Protein AF-A0A447XB86-F1 (afdb_monomer_lite)

Radius of gyration: 16.16 Å; chains: 1; bounding box: 38×43×40 Å

Foldseek 3Di:
DDDDDLVVVQEAEPQLRDDDPLFDWDWDADPVPGDIHIYGDDLDDDQEVSVPHDDPVRVVSRCCCRVPVRVLQVQLQVVPPVGDDVVVLVVVQVVVPAPPPPGCPSSVVVVCVVRVVSSVVSVVVVVVVVD

Sequence (131 aa):
MNFIPCHHVNAVGPMGGITSASMPMLVVENVTDGNRAYCNLNEGIGKVMRFGAYGEDVLTRHRWMRDVLMPVLSAALGRMERGIDLTAMMAQGITMGDEFHQRNIASSALLMRTLAHKLLASIMINSTLRK

pLDDT: mean 91.58, std 11.29, range [38.09, 98.38]

InterPro domains:
  IPR009499 Oxamate carbamoyltransferase subunit AllG-like [PF06545] (2-122)

Secondary structure (DSSP, 8-state):
-----GGGGTEE-STT----TTS-EEEEE-TTT--EEEEEPP--SSS-GGGT--SHHHHHHHHHIIIIIHHHHHHHHTTSTT---HHHHHHHHHHTT--SSS--HHHHHHHHHHHHHHHHHHHHHHHHTT-

Organism: Escherichia coli (NCBI:txid562)

Structure (mmCIF, N/CA/C/O backbone):
data_AF-A0A447XB86-F1
#
_entry.id   AF-A0A447XB86-F1
#
loop_
_atom_site.group_PDB
_atom_site.id
_atom_site.type_symbol
_atom_site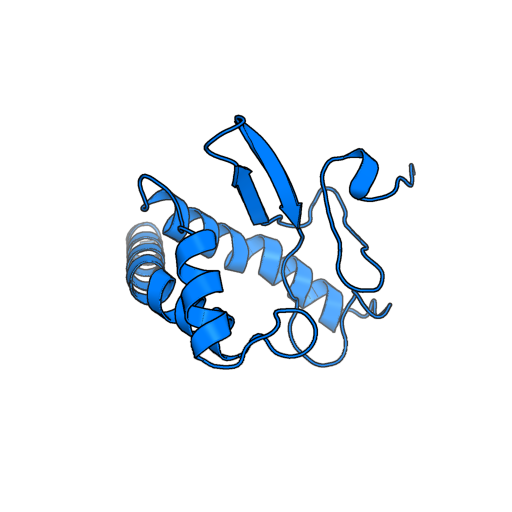.label_atom_id
_atom_site.label_alt_id
_atom_site.label_comp_id
_atom_site.label_asym_id
_atom_site.label_entity_id
_atom_site.label_seq_id
_atom_site.pdbx_PDB_ins_code
_atom_site.Cartn_x
_atom_site.Cartn_y
_atom_site.Cartn_z
_atom_site.occupancy
_atom_site.B_iso_or_equiv
_atom_site.auth_seq_id
_atom_site.auth_comp_id
_atom_site.auth_asym_id
_atom_site.auth_atom_id
_atom_site.pdbx_PDB_model_num
ATOM 1 N N . MET A 1 1 ? -2.191 -10.150 -23.847 1.00 81.75 1 MET A N 1
ATOM 2 C CA . MET A 1 1 ? -1.960 -9.307 -22.653 1.00 81.75 1 MET A CA 1
ATOM 3 C C . MET A 1 1 ? -3.160 -8.385 -22.519 1.00 81.75 1 MET A C 1
ATOM 5 O O . MET A 1 1 ? -3.530 -7.799 -23.526 1.00 81.75 1 MET A O 1
ATOM 9 N N . ASN A 1 2 ? -3.812 -8.338 -21.356 1.00 93.56 2 ASN A N 1
ATOM 10 C CA . ASN A 1 2 ? -4.973 -7.472 -21.127 1.00 93.56 2 ASN A CA 1
ATOM 11 C C . ASN A 1 2 ? -4.552 -6.302 -20.231 1.00 93.56 2 ASN A C 1
ATOM 13 O O . ASN A 1 2 ? -3.923 -6.538 -19.200 1.00 93.56 2 ASN A O 1
ATOM 17 N N . PHE A 1 3 ? -4.890 -5.076 -20.621 1.00 96.00 3 PHE A N 1
ATOM 18 C CA . PHE A 1 3 ? -4.627 -3.874 -19.835 1.00 96.00 3 PHE A CA 1
ATOM 19 C C . PHE A 1 3 ? -5.954 -3.306 -19.363 1.00 96.00 3 PHE A C 1
ATOM 21 O O . PHE A 1 3 ? -6.821 -2.986 -20.172 1.00 96.00 3 PHE A O 1
ATOM 28 N N . ILE A 1 4 ? -6.099 -3.178 -18.049 1.00 97.00 4 ILE A N 1
ATOM 29 C CA . ILE A 1 4 ? -7.270 -2.572 -17.425 1.00 97.00 4 ILE A CA 1
ATOM 30 C C . ILE A 1 4 ? -6.811 -1.554 -16.378 1.00 97.00 4 ILE A C 1
ATOM 32 O O . ILE A 1 4 ? -5.761 -1.756 -15.761 1.00 97.00 4 ILE A O 1
ATOM 36 N N . PRO A 1 5 ? -7.570 -0.472 -16.153 1.00 96.94 5 PRO A N 1
ATOM 37 C CA . PRO A 1 5 ? -7.312 0.437 -15.045 1.00 96.94 5 PRO A CA 1
ATOM 38 C C . PRO A 1 5 ? -7.358 -0.291 -13.698 1.00 96.94 5 PRO A C 1
ATOM 40 O O . PRO A 1 5 ? -8.221 -1.145 -13.488 1.00 96.94 5 PRO A O 1
ATOM 43 N N . CYS A 1 6 ? -6.505 0.103 -12.746 1.00 97.31 6 CYS A N 1
ATOM 44 C CA . CYS A 1 6 ? -6.520 -0.451 -11.386 1.00 97.31 6 CYS A CA 1
ATOM 45 C C . CYS A 1 6 ? -7.915 -0.356 -10.740 1.00 97.31 6 CYS A C 1
ATOM 47 O O . CYS A 1 6 ? -8.378 -1.302 -10.101 1.00 97.31 6 CYS A O 1
ATOM 49 N N . HIS A 1 7 ? -8.630 0.745 -10.990 1.00 97.19 7 HIS A N 1
ATOM 50 C CA . HIS A 1 7 ? -9.967 0.981 -10.447 1.00 97.19 7 HIS A CA 1
ATOM 51 C C . HIS A 1 7 ? -11.018 -0.048 -10.897 1.00 97.19 7 HIS A C 1
ATOM 53 O O . HIS A 1 7 ? -11.993 -0.246 -10.183 1.00 97.19 7 HIS A O 1
ATOM 59 N N . HIS A 1 8 ? -10.823 -0.753 -12.020 1.00 97.12 8 HIS A N 1
ATOM 60 C CA . HIS A 1 8 ? -11.744 -1.817 -12.452 1.00 97.12 8 HIS A CA 1
ATOM 61 C C . HIS A 1 8 ? -11.640 -3.088 -11.595 1.00 97.12 8 HIS A C 1
ATOM 63 O O . HIS A 1 8 ? -12.505 -3.955 -11.674 1.00 97.12 8 HIS A O 1
ATOM 69 N N . VAL A 1 9 ? -10.585 -3.210 -10.786 1.00 95.88 9 VAL A N 1
ATOM 70 C CA . VAL A 1 9 ? -10.321 -4.365 -9.914 1.00 95.88 9 VAL A CA 1
ATOM 71 C C . VAL A 1 9 ? -10.112 -3.945 -8.458 1.00 95.88 9 VAL A C 1
ATOM 73 O O . VAL A 1 9 ? -9.381 -4.596 -7.715 1.00 95.88 9 VAL A O 1
ATOM 76 N N . ASN A 1 10 ? -10.754 -2.846 -8.042 1.00 97.50 10 ASN A N 1
ATOM 77 C CA . ASN A 1 10 ? -10.669 -2.283 -6.687 1.00 97.50 10 ASN A CA 1
ATOM 78 C C . ASN A 1 10 ? -9.234 -1.961 -6.236 1.00 97.50 10 ASN A C 1
ATOM 80 O O . ASN A 1 10 ? -8.931 -1.962 -5.044 1.00 97.50 10 ASN A O 1
ATOM 84 N N . ALA A 1 11 ? -8.332 -1.703 -7.181 1.00 97.81 11 ALA A N 1
ATOM 85 C CA . ALA A 1 11 ? -6.955 -1.352 -6.893 1.00 97.81 11 ALA A CA 1
ATOM 86 C C . ALA A 1 11 ? -6.686 0.126 -7.184 1.00 97.81 11 ALA A C 1
ATOM 88 O O . ALA A 1 11 ? -7.344 0.762 -8.009 1.00 97.81 11 ALA A O 1
ATOM 89 N N . VAL A 1 12 ? -5.647 0.646 -6.549 1.00 97.31 12 VAL A N 1
ATOM 90 C CA . VAL A 1 12 ? -5.022 1.927 -6.870 1.00 97.31 12 VAL A CA 1
ATOM 91 C C . VAL A 1 12 ? -3.523 1.710 -7.037 1.00 97.31 12 VAL A C 1
ATOM 93 O O . VAL A 1 12 ? -2.945 0.799 -6.447 1.00 97.31 12 VAL A O 1
ATOM 96 N N . GLY A 1 13 ? -2.889 2.516 -7.882 1.00 94.38 13 GLY A N 1
ATOM 97 C CA . GLY A 1 13 ? -1.457 2.428 -8.138 1.00 94.38 13 GLY A CA 1
ATOM 98 C C . GLY A 1 13 ? -0.835 3.823 -8.157 1.00 94.38 13 GLY A C 1
ATOM 99 O O . GLY A 1 13 ? -1.402 4.718 -8.782 1.00 94.38 13 GLY A O 1
ATOM 100 N N . PRO A 1 14 ? 0.312 4.044 -7.496 1.00 92.69 14 PRO A N 1
ATOM 101 C CA . PRO A 1 14 ? 0.977 5.337 -7.508 1.00 92.69 14 PRO A CA 1
ATOM 102 C C . PRO A 1 14 ? 1.645 5.598 -8.864 1.00 92.69 14 PRO A C 1
ATOM 104 O O . PRO A 1 14 ? 2.280 4.708 -9.436 1.00 92.69 14 PRO A O 1
ATOM 107 N N . MET A 1 15 ? 1.589 6.851 -9.326 1.00 94.31 15 MET A N 1
ATOM 108 C CA . MET A 1 15 ? 2.272 7.323 -10.539 1.00 94.31 15 MET A CA 1
ATOM 109 C C . MET A 1 15 ? 1.872 6.512 -11.783 1.00 94.31 15 MET A C 1
ATOM 111 O O . MET A 1 15 ? 0.703 6.524 -12.153 1.00 94.31 15 MET A O 1
ATOM 115 N N . GLY A 1 16 ? 2.803 5.786 -12.420 1.00 92.25 16 GLY A N 1
ATOM 116 C CA . GLY A 1 16 ? 2.495 4.930 -13.570 1.00 92.25 16 GLY A CA 1
ATOM 117 C C . GLY A 1 16 ? 1.544 3.767 -13.255 1.00 92.25 16 GLY A C 1
ATOM 118 O O . GLY A 1 16 ? 1.019 3.151 -14.176 1.00 92.25 16 GLY A O 1
ATOM 119 N N . GLY A 1 17 ? 1.329 3.442 -11.974 1.00 92.31 17 GLY A N 1
ATOM 120 C CA . GLY A 1 17 ? 0.296 2.504 -11.524 1.00 92.31 17 GLY A CA 1
ATOM 121 C C . GLY A 1 17 ? 0.474 1.047 -11.967 1.00 92.31 17 GLY A C 1
ATOM 122 O O . GLY A 1 17 ? -0.421 0.231 -11.753 1.00 92.31 17 GLY A O 1
ATOM 123 N N . ILE A 1 18 ? 1.619 0.705 -12.564 1.00 93.25 18 ILE A N 1
ATOM 124 C CA . ILE A 1 18 ? 1.887 -0.616 -13.137 1.00 93.25 18 ILE A CA 1
ATOM 125 C C . ILE A 1 18 ? 1.807 -1.673 -12.034 1.00 93.25 18 ILE A C 1
ATOM 127 O O . ILE A 1 18 ? 2.577 -1.654 -11.074 1.00 93.25 18 ILE A O 1
ATOM 131 N N . THR A 1 19 ? 0.872 -2.604 -12.201 1.00 94.62 19 THR A N 1
ATOM 132 C CA . THR A 1 19 ? 0.640 -3.725 -11.291 1.00 94.62 19 THR A CA 1
ATOM 133 C C . THR A 1 19 ? 0.457 -4.999 -12.111 1.00 94.62 19 THR A C 1
ATOM 135 O O . THR A 1 19 ? -0.224 -4.992 -13.134 1.00 94.62 19 THR A O 1
ATOM 138 N N . SER A 1 20 ? 1.085 -6.096 -11.687 1.00 92.62 20 SER A N 1
ATOM 139 C CA . SER A 1 20 ? 1.002 -7.400 -12.358 1.00 92.62 20 SER A CA 1
ATOM 140 C C . SER A 1 20 ? 0.731 -8.517 -11.353 1.00 92.62 20 SER A C 1
ATOM 142 O O . SER A 1 20 ? 0.916 -8.329 -10.154 1.00 92.62 20 SER A O 1
ATOM 144 N N . ALA A 1 21 ? 0.321 -9.692 -11.838 1.00 91.69 21 ALA A N 1
ATOM 145 C CA . ALA A 1 21 ? -0.127 -10.804 -10.996 1.00 91.69 21 ALA A CA 1
ATOM 146 C C . ALA A 1 21 ? 0.902 -11.277 -9.951 1.00 91.69 21 ALA A C 1
ATOM 148 O O . ALA A 1 21 ? 0.518 -11.789 -8.906 1.00 91.69 21 ALA A O 1
ATOM 149 N N . SER A 1 22 ? 2.203 -11.114 -10.211 1.00 90.00 22 SER A N 1
ATOM 150 C CA . SER A 1 22 ? 3.258 -11.514 -9.272 1.00 90.00 22 SER A CA 1
ATOM 151 C C . SER A 1 22 ? 3.655 -10.422 -8.280 1.00 90.00 22 SER A C 1
ATOM 153 O O . SER A 1 22 ? 4.539 -10.658 -7.456 1.00 90.00 22 SER A O 1
ATOM 155 N N . MET A 1 23 ? 3.093 -9.216 -8.395 1.00 93.81 23 MET A N 1
ATOM 156 C CA . MET A 1 23 ? 3.409 -8.131 -7.475 1.00 93.81 23 MET A CA 1
ATOM 157 C C . MET A 1 23 ? 2.634 -8.302 -6.167 1.00 93.81 23 MET A C 1
ATOM 159 O O . MET A 1 23 ? 1.425 -8.534 -6.194 1.00 93.81 23 MET A O 1
ATOM 163 N N . PRO A 1 24 ? 3.308 -8.167 -5.016 1.00 92.38 24 PRO A N 1
ATOM 164 C CA . PRO A 1 24 ? 2.629 -8.162 -3.735 1.00 92.38 24 PRO A CA 1
ATOM 165 C C . PRO A 1 24 ? 1.743 -6.920 -3.584 1.00 92.38 24 PRO A C 1
ATOM 167 O O . PRO A 1 24 ? 2.145 -5.811 -3.943 1.00 92.38 24 PRO A O 1
ATOM 170 N N . MET A 1 25 ? 0.562 -7.111 -2.997 1.00 95.31 25 MET A N 1
ATOM 171 C CA . MET A 1 25 ? -0.428 -6.056 -2.780 1.00 95.31 25 MET A CA 1
ATOM 172 C C . MET A 1 25 ? -0.739 -5.909 -1.291 1.00 95.31 25 MET A C 1
ATOM 174 O O . MET A 1 25 ? -0.929 -6.898 -0.583 1.00 95.31 25 MET A O 1
ATOM 178 N N . LEU A 1 26 ? -0.830 -4.667 -0.826 1.00 95.50 26 LEU A N 1
ATOM 179 C CA . LEU A 1 26 ? -1.490 -4.319 0.424 1.00 95.50 26 LEU A CA 1
ATOM 180 C C . LEU A 1 26 ? -2.998 -4.492 0.246 1.00 95.50 26 LEU A C 1
ATOM 182 O O . LEU A 1 26 ? -3.554 -4.074 -0.770 1.00 95.50 26 LEU A O 1
ATOM 186 N N . VAL A 1 27 ? -3.642 -5.090 1.245 1.00 96.69 27 VAL A N 1
ATOM 187 C CA . VAL A 1 27 ? -5.095 -5.258 1.306 1.00 96.69 27 VAL A CA 1
ATOM 188 C C . VAL A 1 27 ? -5.623 -4.345 2.399 1.00 96.69 27 VAL A C 1
ATOM 190 O O . VAL A 1 27 ? -5.187 -4.437 3.546 1.00 96.69 27 VAL A O 1
ATOM 193 N N . VAL A 1 28 ? -6.560 -3.479 2.040 1.00 97.12 28 VAL A N 1
ATOM 194 C CA . VAL A 1 28 ? -7.312 -2.654 2.983 1.00 97.12 28 VAL A CA 1
ATOM 195 C C . VAL A 1 28 ? -8.744 -3.154 2.988 1.00 97.12 28 VAL A C 1
ATOM 197 O O . VAL A 1 28 ? -9.380 -3.217 1.939 1.00 97.12 28 VAL A O 1
ATOM 200 N N . GLU A 1 29 ? -9.240 -3.521 4.162 1.00 97.19 29 GLU A N 1
ATOM 201 C CA . GLU A 1 29 ? -10.619 -3.949 4.357 1.00 97.19 29 GLU A CA 1
ATOM 202 C C . GLU A 1 29 ? -11.401 -2.849 5.071 1.00 97.19 29 GLU A C 1
ATOM 204 O O . GLU A 1 29 ? -10.995 -2.365 6.128 1.00 97.19 29 GLU A O 1
ATOM 209 N N . ASN A 1 30 ? -12.526 -2.456 4.482 1.00 96.81 30 ASN A N 1
ATOM 210 C CA . ASN A 1 30 ? -13.522 -1.654 5.164 1.00 96.81 30 ASN A CA 1
ATOM 211 C C . ASN A 1 30 ? -14.351 -2.584 6.053 1.00 96.81 30 ASN A C 1
ATOM 213 O O . ASN A 1 30 ? -15.194 -3.329 5.563 1.00 96.81 30 ASN A O 1
ATOM 217 N N . VAL A 1 31 ? -14.115 -2.533 7.361 1.00 94.12 31 VAL A N 1
ATOM 218 C CA . VAL A 1 31 ? -14.805 -3.397 8.332 1.00 94.12 31 VAL A CA 1
ATOM 219 C C . VAL A 1 31 ? -16.291 -3.067 8.504 1.00 94.12 31 VAL A C 1
ATOM 221 O O . VAL A 1 31 ? -17.022 -3.886 9.052 1.00 94.12 31 VAL A O 1
ATOM 224 N N . THR A 1 32 ? -16.739 -1.890 8.056 1.00 95.75 32 THR A N 1
ATOM 225 C CA . THR A 1 32 ? -18.144 -1.466 8.144 1.00 95.75 32 THR A CA 1
ATOM 226 C C . THR A 1 32 ? -18.975 -2.083 7.022 1.00 95.75 32 THR A C 1
ATOM 228 O O . THR A 1 32 ? -20.010 -2.683 7.293 1.00 95.75 32 THR A O 1
ATOM 231 N N . ASP A 1 33 ? -18.498 -1.978 5.776 1.00 96.88 33 ASP A N 1
ATOM 232 C CA . ASP A 1 33 ? -19.254 -2.395 4.581 1.00 96.88 33 ASP A CA 1
ATOM 233 C C . ASP A 1 33 ? -18.721 -3.691 3.938 1.00 96.88 33 ASP A C 1
ATOM 235 O O . ASP A 1 33 ? -19.279 -4.192 2.963 1.00 96.88 33 ASP A O 1
ATOM 239 N N . GLY A 1 34 ? -17.617 -4.240 4.452 1.00 95.75 34 GLY A N 1
ATOM 240 C CA . GLY A 1 34 ? -17.017 -5.504 4.011 1.00 95.75 34 GLY A CA 1
ATOM 241 C C . GLY A 1 34 ? -16.269 -5.448 2.673 1.00 95.75 34 GLY A C 1
ATOM 242 O O . GLY A 1 34 ? -15.762 -6.472 2.209 1.00 95.75 34 GLY A O 1
ATOM 243 N N . ASN A 1 35 ? -16.178 -4.282 2.023 1.00 97.44 35 ASN A N 1
ATOM 244 C CA . ASN A 1 35 ? -15.454 -4.143 0.760 1.00 97.44 35 ASN A CA 1
ATOM 245 C C . ASN A 1 35 ? -13.931 -4.044 0.972 1.00 97.44 35 ASN A C 1
ATOM 247 O O . ASN A 1 35 ? -13.446 -3.643 2.030 1.00 97.44 35 ASN A O 1
ATOM 251 N N . ARG A 1 36 ? -13.160 -4.383 -0.069 1.00 98.06 36 ARG A N 1
ATOM 252 C CA . ARG A 1 36 ? -11.691 -4.339 -0.050 1.00 98.06 36 ARG A CA 1
ATOM 253 C C . ARG A 1 36 ? -11.133 -3.437 -1.137 1.00 98.06 36 ARG A C 1
ATOM 255 O O . ARG A 1 36 ? -11.690 -3.375 -2.231 1.00 98.06 36 ARG A O 1
ATOM 262 N N . ALA A 1 37 ? -10.007 -2.804 -0.835 1.00 98.12 37 ALA A N 1
ATOM 263 C CA . ALA A 1 37 ? -9.186 -2.073 -1.785 1.00 98.12 37 ALA A CA 1
ATOM 264 C C . ALA A 1 37 ? -7.738 -2.574 -1.743 1.00 98.12 37 ALA A C 1
ATOM 266 O O . ALA A 1 37 ? -7.263 -3.066 -0.715 1.00 98.12 37 ALA A O 1
ATOM 267 N N . TYR A 1 38 ? -7.037 -2.433 -2.864 1.00 97.88 38 TYR A N 1
ATOM 268 C CA . TYR A 1 38 ? -5.683 -2.950 -3.036 1.00 97.88 38 TYR A CA 1
ATOM 269 C C . TYR A 1 38 ? -4.724 -1.861 -3.507 1.00 97.88 38 TYR A C 1
ATOM 271 O O . TYR A 1 38 ? -5.084 -1.005 -4.310 1.00 97.88 38 TYR A O 1
ATOM 279 N N . CYS A 1 39 ? -3.479 -1.909 -3.052 1.00 96.81 39 CYS A N 1
ATOM 280 C CA . CYS A 1 39 ? -2.416 -1.045 -3.562 1.00 96.81 39 CYS A CA 1
ATOM 281 C C . CYS A 1 39 ? -1.091 -1.804 -3.549 1.00 96.81 39 CYS A C 1
ATOM 283 O O . CYS A 1 39 ? -0.861 -2.620 -2.659 1.00 96.81 39 CYS A O 1
ATOM 285 N N . ASN A 1 40 ? -0.220 -1.565 -4.525 1.00 93.69 40 ASN A N 1
ATOM 286 C CA . ASN A 1 40 ? 1.134 -2.111 -4.471 1.00 93.69 40 ASN A CA 1
ATOM 287 C C . ASN A 1 40 ? 1.970 -1.384 -3.395 1.00 93.69 40 ASN A C 1
ATOM 289 O O . ASN A 1 40 ? 1.530 -0.415 -2.772 1.00 93.69 40 ASN A O 1
ATOM 293 N N . LEU A 1 41 ? 3.185 -1.872 -3.135 1.00 91.50 41 LEU A N 1
ATOM 294 C CA . LEU A 1 41 ? 4.071 -1.272 -2.138 1.00 91.50 41 LEU A CA 1
ATOM 295 C C . LEU A 1 41 ? 5.056 -0.282 -2.777 1.00 91.50 41 LEU A C 1
ATOM 297 O O . LEU A 1 41 ? 5.552 -0.489 -3.883 1.00 91.50 41 LEU A O 1
ATOM 301 N N . ASN A 1 42 ? 5.391 0.778 -2.041 1.00 92.19 42 ASN A N 1
ATOM 302 C CA . ASN A 1 42 ? 6.442 1.717 -2.420 1.00 92.19 42 ASN A CA 1
ATOM 303 C C . ASN A 1 42 ? 7.794 0.992 -2.539 1.00 92.19 42 ASN A C 1
ATOM 305 O O . ASN A 1 42 ? 8.280 0.407 -1.576 1.00 92.19 42 ASN A O 1
ATOM 309 N N . GLU A 1 43 ? 8.415 1.070 -3.714 1.00 92.44 43 GLU A N 1
ATOM 310 C CA . GLU A 1 43 ? 9.689 0.400 -3.996 1.00 92.44 43 GLU A CA 1
ATOM 311 C C . GLU A 1 43 ? 10.887 1.074 -3.291 1.00 92.44 43 GLU A C 1
ATOM 313 O O . GLU A 1 43 ? 11.962 0.491 -3.190 1.00 92.44 43 GLU A O 1
ATOM 318 N N . GLY A 1 44 ? 10.742 2.317 -2.830 1.00 90.25 44 GLY A N 1
ATOM 319 C CA . GLY A 1 44 ? 11.813 3.162 -2.295 1.00 90.25 44 GLY A CA 1
ATOM 320 C C . GLY A 1 44 ? 12.064 4.412 -3.146 1.00 90.25 44 GLY A C 1
ATOM 321 O O . GLY A 1 44 ? 11.253 4.789 -3.997 1.00 90.25 44 GLY A O 1
ATOM 322 N N . ILE A 1 45 ? 13.192 5.078 -2.900 1.00 88.00 45 ILE A N 1
ATOM 323 C CA . ILE A 1 45 ? 13.599 6.322 -3.576 1.00 88.00 45 ILE A CA 1
ATOM 324 C C . ILE A 1 45 ? 14.538 5.995 -4.751 1.00 88.00 45 ILE A C 1
ATOM 326 O O . ILE A 1 45 ? 15.214 4.968 -4.747 1.00 88.00 45 ILE A O 1
ATOM 330 N N . GLY A 1 46 ? 14.581 6.865 -5.764 1.00 92.00 46 GLY A N 1
ATOM 331 C CA . GLY A 1 46 ? 15.503 6.760 -6.897 1.00 92.00 46 GLY A CA 1
ATOM 332 C C . GLY A 1 46 ? 14.882 6.080 -8.115 1.00 92.00 46 GLY A C 1
ATOM 333 O O . GLY A 1 46 ? 13.729 6.338 -8.462 1.00 92.00 46 GLY A O 1
ATOM 334 N N . LYS A 1 47 ? 15.656 5.224 -8.788 1.00 93.81 47 LYS A N 1
ATOM 335 C CA . LYS A 1 47 ? 15.239 4.531 -10.012 1.00 93.81 47 LYS A CA 1
ATOM 336 C C . LYS A 1 47 ? 14.198 3.456 -9.683 1.00 93.81 47 LYS A C 1
ATOM 338 O O . LYS A 1 47 ? 14.518 2.443 -9.065 1.00 93.81 47 LYS A O 1
ATOM 343 N N . VAL A 1 48 ? 12.938 3.686 -10.050 1.00 95.06 48 VAL A N 1
ATOM 344 C CA . VAL A 1 48 ? 11.787 2.847 -9.657 1.00 95.06 48 VAL A CA 1
ATOM 345 C C . VAL A 1 48 ? 10.811 2.617 -10.811 1.00 95.06 48 VAL A C 1
ATOM 347 O O . VAL A 1 48 ? 10.684 3.461 -11.703 1.00 95.06 48 VAL A O 1
ATOM 350 N N . MET A 1 49 ? 10.100 1.488 -10.781 1.00 94.19 49 MET A N 1
ATOM 351 C CA . MET A 1 49 ? 9.186 1.085 -11.853 1.00 94.19 49 MET A CA 1
ATOM 352 C C . MET A 1 49 ? 7.979 2.009 -11.973 1.00 94.19 49 MET A C 1
ATOM 354 O O . MET A 1 49 ? 7.554 2.310 -13.086 1.00 94.19 49 MET A O 1
ATOM 358 N N . ARG A 1 50 ? 7.467 2.543 -10.857 1.00 94.06 50 ARG A N 1
ATOM 359 C CA . ARG A 1 50 ? 6.364 3.523 -10.884 1.00 94.06 50 ARG A CA 1
ATOM 360 C C . ARG A 1 50 ? 6.675 4.813 -11.666 1.00 94.06 50 ARG A C 1
ATOM 362 O O . ARG A 1 50 ? 5.746 5.538 -12.006 1.00 94.06 50 ARG A O 1
ATOM 369 N N . PHE A 1 51 ? 7.951 5.083 -11.961 1.00 95.06 51 PHE A N 1
ATOM 370 C CA . PHE A 1 51 ? 8.409 6.169 -12.842 1.00 95.06 51 PHE A CA 1
ATOM 371 C C . PHE A 1 51 ? 8.959 5.666 -14.192 1.00 95.06 51 PHE A C 1
ATOM 373 O O . PHE A 1 51 ? 9.639 6.405 -14.896 1.00 95.06 51 PHE A O 1
ATOM 380 N N . GLY A 1 52 ? 8.685 4.413 -14.563 1.00 94.56 52 GLY A N 1
ATOM 381 C CA . GLY A 1 52 ? 9.039 3.834 -15.863 1.00 94.56 52 GLY A CA 1
ATOM 382 C C . GLY A 1 52 ? 10.405 3.146 -15.934 1.00 94.56 52 GLY A C 1
ATOM 383 O O . GLY A 1 52 ? 10.784 2.671 -17.002 1.00 94.56 52 GLY A O 1
ATOM 384 N N . ALA A 1 53 ? 11.160 3.050 -14.835 1.00 95.50 53 ALA A N 1
ATOM 385 C CA . ALA A 1 53 ? 12.444 2.353 -14.861 1.00 95.50 53 ALA A CA 1
ATOM 386 C C . ALA A 1 53 ? 12.277 0.820 -14.874 1.00 95.50 53 ALA A C 1
ATOM 388 O O . ALA A 1 53 ? 11.483 0.270 -14.117 1.00 95.50 53 ALA A O 1
ATOM 389 N N . TYR A 1 54 ? 13.077 0.122 -15.686 1.00 94.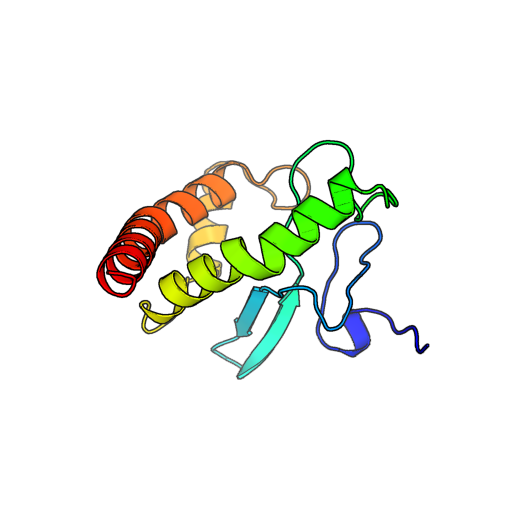19 54 TYR A N 1
ATOM 390 C CA . TYR A 1 54 ? 12.970 -1.334 -15.890 1.00 94.19 54 TYR A CA 1
ATOM 391 C C . TYR A 1 54 ? 14.345 -2.036 -15.989 1.00 94.19 54 TYR A C 1
ATOM 393 O O . TYR A 1 54 ? 14.524 -3.015 -16.699 1.00 94.19 54 TYR A O 1
ATOM 401 N N . GLY A 1 55 ? 15.370 -1.508 -15.314 1.00 96.38 55 GLY A N 1
ATOM 402 C CA . GLY A 1 55 ? 16.696 -2.146 -15.287 1.00 96.38 55 GLY A CA 1
ATOM 403 C C . GLY A 1 55 ? 16.757 -3.366 -14.362 1.00 96.38 55 GLY A C 1
ATOM 404 O O . GLY A 1 55 ? 15.867 -3.567 -13.535 1.00 96.38 55 GLY A O 1
ATOM 405 N N . GLU A 1 56 ? 17.837 -4.149 -14.448 1.00 97.19 56 GLU A N 1
ATOM 406 C CA . GLU A 1 56 ? 18.027 -5.331 -13.589 1.00 97.19 56 GLU A CA 1
ATOM 407 C C . GLU A 1 56 ? 18.057 -4.979 -12.094 1.00 97.19 56 GLU A C 1
ATOM 409 O O . GLU A 1 56 ? 17.575 -5.745 -11.266 1.00 97.19 56 GLU A O 1
ATOM 414 N N . ASP A 1 57 ? 18.540 -3.787 -11.740 1.00 95.25 57 ASP A N 1
ATOM 415 C CA . ASP A 1 57 ? 18.480 -3.235 -10.384 1.00 95.25 57 ASP A CA 1
ATOM 416 C C . ASP A 1 57 ? 17.034 -3.077 -9.881 1.00 95.25 57 ASP A C 1
ATOM 418 O O . ASP A 1 57 ? 16.704 -3.457 -8.754 1.00 95.25 57 ASP A O 1
ATOM 422 N N . VAL A 1 58 ? 16.140 -2.583 -10.744 1.00 95.38 58 VAL A N 1
ATOM 423 C CA . VAL A 1 58 ? 14.710 -2.440 -10.439 1.00 95.38 58 VAL A CA 1
ATOM 424 C C . VAL A 1 58 ? 14.051 -3.811 -10.311 1.00 95.38 58 VAL A C 1
ATOM 426 O O . VAL A 1 58 ? 13.332 -4.057 -9.340 1.00 95.38 58 VAL A O 1
ATOM 429 N N . LEU A 1 59 ? 14.319 -4.717 -11.255 1.00 94.75 59 LEU A N 1
ATOM 430 C CA . LEU A 1 59 ? 13.748 -6.066 -11.263 1.00 94.75 59 LEU A CA 1
ATOM 431 C C . LEU A 1 59 ? 14.219 -6.900 -10.069 1.00 94.75 59 LEU A C 1
ATOM 433 O O . LEU A 1 59 ? 13.403 -7.571 -9.439 1.00 94.75 59 LEU A O 1
ATOM 437 N N . THR A 1 60 ? 15.501 -6.815 -9.712 1.00 95.88 60 THR A N 1
ATOM 438 C CA . THR A 1 60 ? 16.074 -7.485 -8.535 1.00 95.88 60 THR A CA 1
ATOM 439 C C . THR A 1 60 ? 15.359 -7.053 -7.263 1.00 95.88 60 THR A C 1
ATOM 441 O O . THR A 1 60 ? 14.962 -7.896 -6.458 1.00 95.88 60 THR A O 1
ATOM 444 N N . ARG A 1 61 ? 15.109 -5.750 -7.102 1.00 94.88 61 ARG A N 1
ATOM 445 C CA . ARG A 1 61 ? 14.362 -5.242 -5.951 1.00 94.88 61 ARG A CA 1
ATOM 446 C C . ARG A 1 61 ? 12.905 -5.704 -5.947 1.00 94.88 61 ARG A C 1
ATOM 448 O O . ARG A 1 61 ? 12.426 -6.089 -4.889 1.00 94.88 61 ARG A O 1
ATOM 455 N N . HIS A 1 62 ? 12.213 -5.732 -7.089 1.00 94.06 62 HIS A N 1
ATOM 456 C CA . HIS A 1 62 ? 10.851 -6.292 -7.164 1.00 94.06 62 HIS A CA 1
ATOM 457 C C . HIS A 1 62 ? 10.812 -7.771 -6.778 1.00 94.06 62 HIS A C 1
ATOM 459 O O . HIS A 1 62 ? 9.942 -8.178 -6.008 1.00 94.06 62 HIS A O 1
ATOM 465 N N . ARG A 1 63 ? 11.776 -8.570 -7.257 1.00 95.88 63 ARG A N 1
ATOM 466 C CA . ARG A 1 63 ? 11.915 -9.980 -6.856 1.00 95.88 63 ARG A CA 1
ATOM 467 C C . ARG A 1 63 ? 12.159 -10.093 -5.350 1.00 95.88 63 ARG A C 1
ATOM 469 O O . ARG A 1 63 ? 11.455 -10.844 -4.692 1.00 95.88 63 ARG A O 1
ATOM 476 N N . TRP A 1 64 ? 13.053 -9.284 -4.777 1.00 96.06 64 TRP A N 1
ATOM 477 C CA . TRP A 1 64 ? 13.269 -9.244 -3.325 1.00 96.06 64 TRP A CA 1
ATOM 478 C C . TRP A 1 64 ? 12.012 -8.823 -2.548 1.00 96.06 64 TRP A C 1
ATOM 480 O O . TRP A 1 64 ? 11.682 -9.428 -1.528 1.00 96.06 64 TRP A O 1
ATOM 490 N N . MET A 1 65 ? 11.271 -7.825 -3.037 1.00 95.62 65 MET A N 1
ATOM 491 C CA . MET A 1 65 ? 10.024 -7.392 -2.406 1.00 95.62 65 MET A CA 1
ATOM 492 C C . MET A 1 65 ? 8.987 -8.522 -2.387 1.00 95.62 65 MET A C 1
ATOM 494 O O . MET A 1 65 ? 8.328 -8.733 -1.370 1.00 95.62 65 MET A O 1
ATOM 498 N N . ARG A 1 66 ? 8.870 -9.270 -3.490 1.00 95.38 66 ARG A N 1
ATOM 499 C CA . ARG A 1 66 ? 7.981 -10.432 -3.626 1.00 95.38 66 ARG A CA 1
ATOM 500 C C . ARG A 1 66 ? 8.425 -11.615 -2.761 1.00 95.38 66 ARG A C 1
ATOM 502 O O . ARG A 1 66 ? 7.591 -12.206 -2.086 1.00 95.38 66 ARG A O 1
ATOM 509 N N . ASP A 1 67 ? 9.710 -11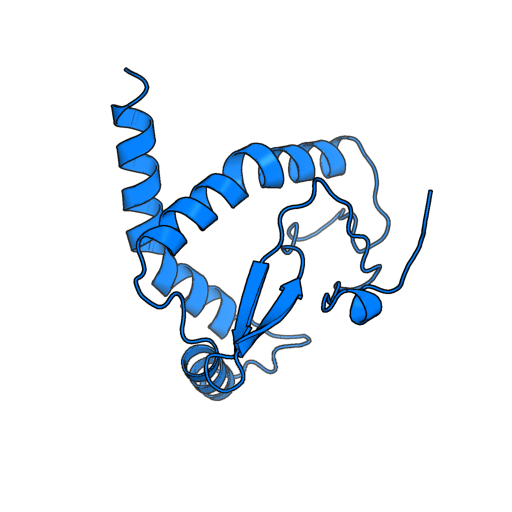.957 -2.787 1.00 95.88 67 ASP A N 1
ATOM 510 C CA . ASP A 1 67 ? 10.227 -13.214 -2.227 1.00 95.88 67 ASP A CA 1
ATOM 511 C C . ASP A 1 67 ? 10.631 -13.099 -0.751 1.00 95.88 67 ASP A C 1
ATOM 513 O O . ASP A 1 67 ? 10.712 -14.109 -0.053 1.00 95.88 67 ASP A O 1
ATOM 517 N N . VAL A 1 68 ? 10.892 -11.881 -0.263 1.00 94.56 68 VAL A N 1
ATOM 518 C CA . VAL A 1 68 ? 11.412 -11.641 1.092 1.00 94.56 68 VAL A CA 1
ATOM 519 C C . VAL A 1 68 ? 10.555 -10.643 1.860 1.00 94.56 68 VAL A C 1
ATOM 521 O O . VAL A 1 68 ? 10.004 -10.994 2.904 1.00 94.56 68 VAL A O 1
ATOM 524 N N . LEU A 1 69 ? 10.417 -9.409 1.364 1.00 93.56 69 LEU A N 1
ATOM 525 C CA . LEU A 1 69 ? 9.755 -8.341 2.123 1.00 93.56 69 LEU A CA 1
ATOM 526 C C . LEU A 1 69 ? 8.286 -8.669 2.406 1.00 93.56 69 LEU A C 1
ATOM 528 O O . LEU A 1 69 ? 7.851 -8.602 3.556 1.00 93.56 69 LEU A O 1
ATOM 532 N N . MET A 1 70 ? 7.520 -9.025 1.373 1.00 93.50 70 MET A N 1
ATOM 533 C CA . MET A 1 70 ? 6.088 -9.245 1.532 1.00 93.50 70 MET A CA 1
ATOM 534 C C . MET A 1 70 ? 5.759 -10.476 2.385 1.00 93.50 70 MET A C 1
ATOM 536 O O . MET A 1 70 ? 4.895 -10.346 3.250 1.00 93.50 70 MET A O 1
ATOM 540 N N . PRO A 1 71 ? 6.428 -11.638 2.240 1.00 93.31 71 PRO A N 1
ATOM 541 C CA . PRO A 1 71 ? 6.206 -12.768 3.142 1.00 93.31 71 PRO A CA 1
ATOM 542 C C . PRO A 1 71 ? 6.451 -12.416 4.614 1.00 93.31 71 PRO A C 1
ATOM 544 O O . PRO A 1 71 ? 5.672 -12.816 5.479 1.00 93.31 71 PRO A O 1
ATOM 547 N N . VAL A 1 72 ? 7.483 -11.617 4.908 1.00 94.50 72 VAL A N 1
ATOM 548 C CA . VAL A 1 72 ? 7.769 -11.147 6.274 1.00 94.50 72 VAL A CA 1
ATOM 549 C C . VAL A 1 72 ? 6.680 -10.191 6.773 1.00 94.50 72 VAL A C 1
ATOM 551 O O . VAL A 1 72 ? 6.160 -10.382 7.873 1.00 94.50 72 VAL A O 1
ATOM 554 N N . LEU A 1 73 ? 6.277 -9.207 5.961 1.00 93.69 73 LEU A N 1
ATOM 555 C CA . LEU A 1 73 ? 5.184 -8.285 6.302 1.00 93.69 73 LEU A CA 1
ATOM 556 C C . LEU A 1 73 ? 3.860 -9.028 6.522 1.00 93.69 73 LEU A C 1
ATOM 558 O O . LEU A 1 73 ? 3.174 -8.780 7.511 1.00 93.69 73 LEU A O 1
ATOM 562 N N . SER A 1 74 ? 3.521 -9.968 5.639 1.00 93.19 74 SER A N 1
ATOM 563 C CA . SER A 1 74 ? 2.312 -10.788 5.730 1.00 93.19 74 SER A CA 1
ATOM 564 C C . SER A 1 74 ? 2.315 -11.645 6.996 1.00 93.19 74 SER A C 1
ATOM 566 O O . SER A 1 74 ? 1.327 -11.660 7.726 1.00 93.19 74 SER A O 1
ATOM 568 N N . ALA A 1 75 ? 3.444 -12.274 7.333 1.00 92.56 75 ALA A N 1
ATOM 569 C CA . ALA A 1 75 ? 3.580 -13.043 8.566 1.00 92.56 75 ALA A CA 1
ATOM 570 C C . ALA A 1 75 ? 3.482 -12.165 9.827 1.00 92.56 75 ALA A C 1
ATOM 572 O O . ALA A 1 75 ? 2.961 -12.613 10.852 1.00 92.56 75 ALA A O 1
ATOM 573 N N . ALA A 1 76 ? 3.994 -10.933 9.792 1.00 92.56 76 ALA A N 1
ATOM 574 C CA . ALA A 1 76 ? 3.865 -9.989 10.899 1.00 92.56 76 ALA A CA 1
ATOM 575 C C . ALA A 1 76 ? 2.410 -9.522 11.077 1.00 92.56 76 ALA A C 1
ATOM 577 O O . ALA A 1 76 ? 1.896 -9.550 12.196 1.00 92.56 76 ALA A O 1
ATOM 578 N N . LEU A 1 77 ? 1.736 -9.164 9.980 1.00 93.12 77 LEU A N 1
ATOM 579 C CA . LEU A 1 77 ? 0.328 -8.760 9.970 1.00 93.12 77 LEU A CA 1
ATOM 580 C C . LEU A 1 77 ? -0.609 -9.904 10.371 1.00 93.12 77 LEU A C 1
ATOM 582 O O . LEU A 1 77 ? -1.532 -9.678 11.141 1.00 93.12 77 LEU A O 1
ATOM 586 N N . GLY A 1 78 ? -0.341 -11.141 9.941 1.00 91.50 78 GLY A N 1
ATOM 587 C CA . GLY A 1 78 ? -1.138 -12.321 10.302 1.00 91.50 78 GLY A CA 1
ATOM 588 C C . GLY A 1 78 ? -1.104 -12.678 11.793 1.00 91.50 78 GLY A C 1
ATOM 589 O O . GLY A 1 78 ? -1.893 -13.495 12.252 1.00 91.50 78 GLY A O 1
ATOM 590 N N . ARG A 1 79 ? -0.209 -12.056 12.574 1.00 89.81 79 ARG A N 1
ATOM 591 C CA . ARG A 1 79 ? -0.184 -12.144 14.046 1.00 89.81 79 ARG A CA 1
ATOM 592 C C . ARG A 1 79 ? -1.039 -11.071 14.726 1.00 89.81 79 ARG A C 1
ATOM 594 O O . ARG A 1 79 ? -1.032 -10.979 15.954 1.00 89.81 79 ARG A O 1
ATOM 601 N N . MET A 1 80 ? -1.694 -10.211 13.954 1.00 91.25 80 MET A N 1
ATOM 602 C CA . MET A 1 80 ? -2.582 -9.164 14.440 1.00 91.25 80 MET A CA 1
ATOM 603 C C . MET A 1 80 ? -4.020 -9.605 14.187 1.00 91.25 80 MET A C 1
ATOM 605 O O . MET A 1 80 ? -4.404 -9.812 13.044 1.00 91.25 80 MET A O 1
ATOM 609 N N . GLU A 1 81 ? -4.820 -9.715 15.246 1.00 88.88 81 GLU A N 1
ATOM 610 C CA . GLU A 1 81 ? -6.203 -10.208 15.158 1.00 88.88 81 GLU A CA 1
ATOM 611 C C . GLU A 1 81 ? -7.082 -9.360 14.225 1.00 88.88 81 GLU A C 1
ATOM 613 O O . GLU A 1 81 ? -7.913 -9.892 13.499 1.00 88.88 81 GLU A O 1
ATOM 618 N N . ARG A 1 82 ? -6.868 -8.037 14.211 1.00 89.38 82 ARG A N 1
ATOM 619 C CA . ARG A 1 82 ? -7.677 -7.074 13.442 1.00 89.38 82 ARG A CA 1
ATOM 620 C C . ARG A 1 82 ? -6.873 -6.253 12.432 1.00 89.38 82 ARG A C 1
ATOM 622 O O . ARG A 1 82 ? -7.349 -5.229 11.954 1.00 89.38 82 ARG A O 1
ATOM 629 N N . GLY A 1 83 ? -5.640 -6.663 12.133 1.00 93.56 83 GLY A N 1
ATOM 630 C CA . GLY A 1 83 ? -4.728 -5.856 11.320 1.00 93.56 83 GLY A CA 1
ATOM 631 C C . GLY A 1 83 ? -4.414 -4.495 11.958 1.00 93.56 83 GLY A C 1
ATOM 632 O O . GLY A 1 83 ? -4.331 -4.375 13.181 1.00 93.56 83 GLY A O 1
ATOM 633 N N . ILE A 1 84 ? -4.200 -3.477 11.122 1.00 95.56 84 ILE A N 1
ATOM 634 C CA . ILE A 1 84 ? -3.872 -2.109 11.547 1.00 95.56 84 ILE A CA 1
ATOM 635 C C . ILE A 1 84 ? -5.098 -1.217 11.363 1.00 95.56 84 ILE A C 1
ATOM 637 O O . ILE A 1 84 ? -5.635 -1.134 10.261 1.00 95.56 84 ILE A O 1
ATOM 641 N N . ASP A 1 85 ? -5.485 -0.495 12.416 1.00 95.69 85 ASP A N 1
ATOM 642 C CA . ASP A 1 85 ? -6.492 0.563 12.322 1.00 95.69 85 ASP A CA 1
ATOM 643 C C . ASP A 1 85 ? -5.917 1.772 11.566 1.00 95.69 85 ASP A C 1
ATOM 645 O O . ASP A 1 85 ? -5.193 2.608 12.119 1.00 95.69 85 ASP A O 1
ATOM 649 N N . LEU A 1 86 ? -6.211 1.831 10.266 1.00 96.12 86 LEU A N 1
ATOM 650 C CA . LEU A 1 86 ? -5.751 2.907 9.394 1.00 96.12 86 LEU A CA 1
ATOM 651 C C . LEU A 1 86 ? -6.422 4.240 9.730 1.00 96.12 86 LEU A C 1
ATOM 653 O O . LEU A 1 86 ? -5.771 5.273 9.605 1.00 96.12 86 LEU A O 1
ATOM 657 N N . THR A 1 87 ? -7.676 4.243 10.187 1.00 95.88 87 THR A N 1
ATOM 658 C CA . THR A 1 87 ? -8.397 5.476 10.538 1.00 95.88 87 THR A CA 1
ATOM 659 C C . THR A 1 87 ? -7.727 6.162 11.721 1.00 95.88 87 THR A C 1
ATOM 661 O O . THR A 1 87 ? -7.416 7.351 11.645 1.00 95.88 87 THR A O 1
ATOM 664 N N . ALA A 1 88 ? -7.422 5.408 12.781 1.00 96.69 88 ALA A N 1
ATOM 665 C CA . ALA A 1 88 ? -6.705 5.931 13.941 1.00 96.69 88 ALA A CA 1
ATOM 666 C C . ALA A 1 88 ? -5.283 6.397 13.577 1.00 96.69 88 ALA A C 1
ATOM 668 O O . ALA A 1 88 ? -4.849 7.469 14.007 1.00 96.69 88 ALA A O 1
ATOM 669 N N . MET A 1 89 ? -4.565 5.628 12.749 1.00 97.69 89 MET A N 1
ATOM 670 C CA . MET A 1 89 ? -3.215 5.988 12.303 1.00 97.69 89 MET A CA 1
ATOM 671 C C . MET A 1 89 ? -3.205 7.266 11.458 1.00 97.69 89 MET A C 1
ATOM 673 O O . MET A 1 89 ? -2.369 8.137 11.695 1.00 97.69 89 MET A O 1
ATOM 677 N N . MET A 1 90 ? -4.134 7.400 10.508 1.00 97.44 90 MET A N 1
ATOM 678 C CA . MET A 1 90 ? -4.273 8.601 9.683 1.00 97.44 90 MET A CA 1
ATOM 679 C C . MET A 1 90 ? -4.691 9.804 10.531 1.00 97.44 90 MET A C 1
ATOM 681 O O . MET A 1 90 ? -4.089 10.865 10.407 1.00 97.44 90 MET A O 1
ATOM 685 N N . ALA A 1 91 ? -5.646 9.653 11.454 1.00 98.12 91 ALA A N 1
ATOM 686 C CA . ALA A 1 91 ? -6.023 10.736 12.362 1.00 98.12 91 ALA A CA 1
ATOM 687 C C . ALA A 1 91 ? -4.807 11.255 13.147 1.00 98.12 91 ALA A C 1
ATOM 689 O O . ALA A 1 91 ? -4.562 12.462 13.189 1.00 98.12 91 ALA A O 1
ATOM 690 N N . GLN A 1 92 ? -3.983 10.349 13.686 1.00 98.31 92 GLN A N 1
ATOM 691 C CA . GLN A 1 92 ? -2.737 10.729 14.346 1.00 98.31 92 GLN A CA 1
ATOM 692 C C . GLN A 1 92 ? -1.742 11.385 13.370 1.00 98.31 92 GLN A C 1
ATOM 694 O O . GLN A 1 92 ? -1.159 12.417 13.703 1.00 98.31 92 GLN A O 1
ATOM 699 N N . GLY A 1 93 ? -1.570 10.837 12.165 1.00 98.31 93 GLY A N 1
ATOM 700 C CA . GLY A 1 93 ? -0.685 11.388 11.136 1.00 98.31 93 GLY A CA 1
ATOM 701 C C . GLY A 1 93 ? -1.006 12.844 10.785 1.00 98.31 93 GLY A C 1
ATOM 702 O O . GLY A 1 93 ? -0.094 13.672 10.744 1.00 98.31 93 GLY A O 1
ATOM 703 N N . ILE A 1 94 ? -2.293 13.186 10.641 1.00 97.94 94 ILE A N 1
ATOM 704 C CA . ILE A 1 94 ? -2.748 14.564 10.375 1.00 97.94 94 ILE A CA 1
ATOM 705 C C . ILE A 1 94 ? -2.297 15.504 11.498 1.00 97.94 94 ILE A C 1
ATOM 707 O O . ILE A 1 94 ? -1.727 16.560 11.231 1.00 97.94 94 ILE A O 1
ATOM 711 N N . THR A 1 95 ? -2.480 15.112 12.765 1.00 98.31 95 THR A N 1
ATOM 712 C CA . THR A 1 95 ? -2.056 15.939 13.918 1.00 98.31 95 THR A CA 1
ATOM 713 C C . THR A 1 95 ? -0.540 16.143 13.994 1.00 98.31 95 THR A C 1
ATOM 715 O O . THR A 1 95 ? -0.069 17.071 14.646 1.00 98.31 95 THR A O 1
ATOM 718 N N . MET A 1 96 ? 0.227 15.298 13.302 1.00 98.31 96 MET A N 1
ATOM 719 C CA . MET A 1 96 ? 1.684 15.364 13.196 1.00 98.31 96 MET A CA 1
ATOM 720 C C . MET A 1 96 ? 2.158 16.046 11.896 1.00 98.31 96 MET A C 1
ATOM 722 O O . MET A 1 96 ? 3.361 16.083 11.621 1.00 98.31 96 MET A O 1
ATOM 726 N N . GLY A 1 97 ? 1.232 16.610 11.112 1.00 97.75 97 GLY A N 1
ATOM 727 C CA . GLY A 1 97 ? 1.519 17.407 9.921 1.00 97.75 97 GLY A CA 1
ATOM 728 C C . GLY A 1 97 ? 1.657 16.616 8.618 1.00 97.75 97 GLY A C 1
ATOM 729 O O . GLY A 1 97 ? 2.245 17.143 7.672 1.00 97.75 97 GLY A O 1
ATOM 730 N N . ASP A 1 98 ? 1.167 15.375 8.558 1.00 98.38 98 ASP A N 1
ATOM 731 C CA . ASP A 1 98 ? 1.007 14.662 7.285 1.00 98.38 98 ASP A CA 1
ATOM 732 C C . ASP A 1 98 ? -0.249 15.131 6.525 1.00 98.38 98 ASP A C 1
ATOM 734 O O . ASP A 1 98 ? -1.252 15.508 7.130 1.00 98.38 98 ASP A O 1
ATOM 738 N N . GLU A 1 99 ? -0.205 15.037 5.192 1.00 97.12 99 GLU A N 1
ATOM 739 C CA . GLU A 1 99 ? -1.368 15.213 4.300 1.00 97.12 99 GLU A CA 1
ATOM 740 C C . GLU A 1 99 ? -1.624 14.001 3.376 1.00 97.12 99 GLU A C 1
ATOM 742 O O . GLU A 1 99 ? -2.612 13.971 2.647 1.00 97.12 99 GLU A O 1
ATOM 747 N N . PHE A 1 100 ? -0.767 12.977 3.454 1.00 95.12 100 PHE A N 1
ATOM 748 C CA . PHE A 1 100 ? -0.868 11.674 2.781 1.00 95.12 100 PHE A CA 1
ATOM 749 C C . PHE A 1 100 ? -0.702 11.642 1.260 1.00 95.12 100 PHE A C 1
ATOM 751 O O . PHE A 1 100 ? -0.772 10.555 0.683 1.00 95.12 100 PHE A O 1
ATOM 758 N N . HIS A 1 101 ? -0.397 12.764 0.613 1.00 93.38 101 HIS A N 1
ATOM 759 C CA . HIS A 1 101 ? -0.084 12.809 -0.812 1.00 93.38 101 HIS A CA 1
ATOM 760 C C . HIS A 1 101 ? 1.400 13.111 -1.070 1.00 93.38 101 HIS A C 1
ATOM 762 O O . HIS A 1 101 ? 2.078 12.333 -1.743 1.00 93.38 101 HIS A O 1
ATOM 768 N N . GLN A 1 102 ? 1.927 14.220 -0.559 1.00 90.94 102 GLN A N 1
ATOM 769 C CA . GLN A 1 102 ? 3.337 14.626 -0.692 1.00 90.94 102 GLN A CA 1
ATOM 770 C C . GLN A 1 102 ? 4.170 14.351 0.568 1.00 90.94 102 GLN A C 1
ATOM 772 O O . GLN A 1 102 ? 5.383 14.152 0.494 1.00 90.94 102 GLN A O 1
ATOM 777 N N . ARG A 1 103 ? 3.528 14.327 1.733 1.00 94.75 103 ARG A N 1
ATOM 778 C CA . ARG A 1 103 ? 4.114 14.205 3.062 1.00 94.75 103 ARG A CA 1
ATOM 779 C C . ARG A 1 103 ? 3.364 13.156 3.880 1.00 94.75 103 ARG A C 1
ATOM 781 O O . ARG A 1 103 ? 2.220 13.326 4.295 1.00 94.75 103 ARG A O 1
ATOM 788 N N . ASN A 1 104 ? 4.079 12.072 4.146 1.00 95.75 104 ASN A N 1
ATOM 789 C CA . ASN A 1 104 ? 3.614 10.885 4.864 1.00 95.75 104 ASN A CA 1
ATOM 790 C C . ASN A 1 104 ? 4.653 10.406 5.899 1.00 95.75 104 ASN A C 1
ATOM 792 O O . ASN A 1 104 ? 4.767 9.208 6.178 1.00 95.75 104 ASN A O 1
ATOM 796 N N . ILE A 1 105 ? 5.462 11.332 6.424 1.00 96.94 105 ILE A N 1
ATOM 797 C CA . ILE A 1 105 ? 6.598 11.031 7.305 1.00 96.94 105 ILE A CA 1
ATOM 798 C C . ILE A 1 105 ? 6.093 10.463 8.632 1.00 96.94 105 ILE A C 1
ATOM 800 O O . ILE A 1 105 ? 6.599 9.435 9.090 1.00 96.94 105 ILE A O 1
ATOM 804 N N . ALA A 1 106 ? 5.089 11.105 9.236 1.00 97.94 106 ALA A N 1
ATOM 805 C CA . ALA A 1 106 ? 4.570 10.685 10.531 1.00 97.94 106 ALA A CA 1
ATOM 806 C C . ALA A 1 106 ? 3.924 9.300 10.438 1.00 97.94 106 ALA A C 1
ATOM 808 O O . ALA A 1 106 ? 4.240 8.414 11.227 1.00 97.94 106 ALA A O 1
ATOM 809 N N . SER A 1 107 ? 3.095 9.072 9.427 1.00 97.44 107 SER A N 1
ATOM 810 C CA . SER A 1 107 ? 2.373 7.815 9.226 1.00 97.44 107 SER A CA 1
ATOM 811 C C . SER A 1 107 ? 3.299 6.677 8.848 1.00 97.44 107 SER A C 1
ATOM 813 O O . SER A 1 107 ? 3.119 5.569 9.342 1.00 97.44 107 SER A O 1
ATOM 815 N N . SER A 1 108 ? 4.342 6.939 8.056 1.00 95.56 108 SER A N 1
ATOM 816 C CA . SER A 1 108 ? 5.383 5.940 7.786 1.00 95.56 108 SER A CA 1
ATOM 817 C C . SER A 1 108 ? 6.107 5.532 9.075 1.00 95.56 108 SER A C 1
ATOM 819 O O . SER A 1 108 ? 6.330 4.343 9.310 1.00 95.56 108 SER A O 1
ATOM 821 N N . ALA A 1 109 ? 6.422 6.496 9.949 1.00 97.06 109 ALA A N 1
ATOM 822 C CA . ALA A 1 109 ? 7.034 6.219 11.247 1.00 97.06 109 ALA A CA 1
ATOM 823 C C . ALA A 1 109 ? 6.080 5.472 12.199 1.00 97.06 109 ALA A C 1
ATOM 825 O O . ALA A 1 109 ? 6.496 4.523 12.865 1.00 97.06 109 ALA A O 1
ATOM 826 N N . LEU A 1 110 ? 4.799 5.851 12.239 1.00 97.38 110 LEU A N 1
ATOM 827 C CA . LEU A 1 110 ? 3.766 5.170 13.025 1.00 97.38 110 LEU A CA 1
ATOM 828 C C . LEU A 1 110 ? 3.546 3.737 12.537 1.00 97.38 110 LEU A C 1
ATOM 830 O O . LEU A 1 110 ? 3.492 2.819 13.356 1.00 97.38 110 LEU A O 1
ATOM 834 N N . LEU A 1 111 ? 3.478 3.530 11.222 1.00 95.50 111 LEU A N 1
ATOM 835 C CA . LEU A 1 111 ? 3.362 2.213 10.605 1.00 95.50 111 LEU A CA 1
ATOM 836 C C . LEU A 1 111 ? 4.553 1.330 10.982 1.00 95.50 111 LEU A C 1
ATOM 838 O O . LEU A 1 111 ? 4.360 0.211 11.462 1.00 95.50 111 LEU A O 1
ATOM 842 N N . MET A 1 112 ? 5.77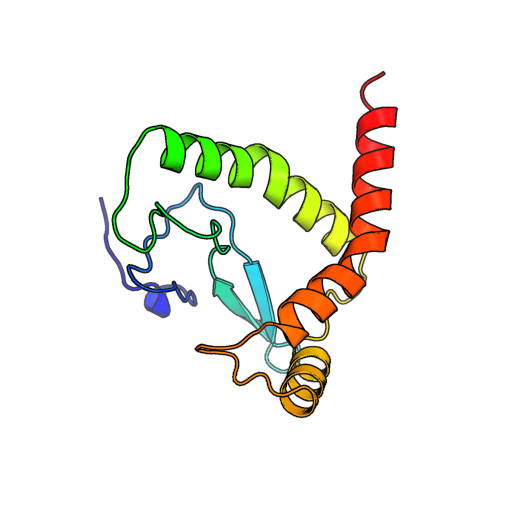6 1.851 10.845 1.00 94.50 112 MET A N 1
ATOM 843 C CA . MET A 1 112 ? 6.986 1.127 11.232 1.00 94.50 112 MET A CA 1
ATOM 844 C C . MET A 1 112 ? 6.992 0.799 12.729 1.00 94.50 112 MET A C 1
ATOM 846 O O . MET A 1 112 ? 7.269 -0.339 13.098 1.00 94.50 112 MET A O 1
ATOM 850 N N . ARG A 1 113 ? 6.634 1.752 13.600 1.00 94.94 113 ARG A N 1
ATOM 851 C CA . ARG A 1 113 ? 6.556 1.535 15.055 1.00 94.94 113 ARG A CA 1
ATOM 852 C C . ARG A 1 113 ? 5.563 0.427 15.412 1.00 94.94 113 ARG A C 1
ATOM 854 O O . ARG A 1 113 ? 5.877 -0.428 16.238 1.00 94.94 113 ARG A O 1
ATOM 861 N N . THR A 1 114 ? 4.389 0.436 14.784 1.00 94.00 114 THR A N 1
ATOM 862 C CA . THR A 1 114 ? 3.336 -0.571 14.988 1.00 94.00 114 THR A CA 1
ATOM 863 C C . THR A 1 114 ? 3.793 -1.957 14.540 1.00 94.00 114 THR A C 1
ATOM 865 O O . THR A 1 114 ? 3.545 -2.948 15.228 1.00 94.00 114 THR A O 1
ATOM 868 N N . LEU A 1 115 ? 4.506 -2.037 13.415 1.00 93.00 115 LEU A N 1
ATOM 869 C CA . LEU A 1 115 ? 4.961 -3.304 12.848 1.00 93.00 115 LEU A CA 1
ATOM 870 C C . LEU A 1 115 ? 6.255 -3.837 13.476 1.00 93.00 115 LEU A C 1
ATOM 872 O O . LEU A 1 115 ? 6.440 -5.052 13.495 1.00 93.00 115 LEU A O 1
ATOM 876 N N . ALA A 1 116 ? 7.133 -2.985 14.012 1.00 92.31 116 ALA A N 1
ATOM 877 C CA . ALA A 1 116 ? 8.497 -3.344 14.417 1.00 92.31 116 ALA A CA 1
ATOM 878 C C . ALA A 1 116 ? 8.569 -4.595 15.309 1.00 92.31 116 ALA A C 1
ATOM 880 O O . ALA A 1 116 ? 9.280 -5.548 14.991 1.00 92.31 116 ALA A O 1
ATOM 881 N N . HIS A 1 117 ? 7.781 -4.639 16.388 1.00 87.31 117 HIS A N 1
ATOM 882 C CA . HIS A 1 117 ? 7.767 -5.786 17.303 1.00 87.31 117 HIS A CA 1
ATOM 883 C C . HIS A 1 117 ? 7.267 -7.072 16.628 1.00 87.31 117 HIS A C 1
ATOM 885 O O . HIS A 1 117 ? 7.802 -8.155 16.870 1.00 87.31 117 HIS A O 1
ATOM 891 N N . LYS A 1 118 ? 6.254 -6.971 15.757 1.00 90.12 118 LYS A N 1
ATOM 892 C CA . LYS A 1 118 ? 5.700 -8.127 15.035 1.00 90.12 118 LYS A CA 1
ATOM 893 C C . LYS A 1 118 ? 6.656 -8.626 13.954 1.00 90.12 118 LYS A C 1
ATOM 895 O O . LYS A 1 118 ? 6.772 -9.836 13.765 1.00 90.12 118 LYS A O 1
ATOM 900 N N . LEU A 1 119 ? 7.382 -7.717 13.305 1.00 89.75 119 LEU A N 1
ATOM 901 C CA . LEU A 1 119 ? 8.421 -8.047 12.334 1.00 89.75 119 LEU A CA 1
ATOM 902 C C . LEU A 1 119 ? 9.564 -8.815 12.994 1.00 89.75 119 LEU A C 1
ATOM 904 O O . LEU A 1 119 ? 9.910 -9.894 12.517 1.00 89.75 119 LEU A O 1
ATOM 908 N N . LEU A 1 120 ? 10.077 -8.336 14.130 1.00 87.50 120 LEU A N 1
ATOM 909 C CA . LEU A 1 120 ? 11.117 -9.042 14.885 1.00 87.50 120 LEU A CA 1
ATOM 910 C C . LEU A 1 120 ? 10.677 -10.462 15.263 1.00 87.50 120 LEU A C 1
ATOM 912 O O . LEU A 1 120 ? 11.390 -11.426 14.983 1.00 87.50 120 LEU A O 1
ATOM 916 N N . ALA A 1 121 ? 9.467 -10.612 15.806 1.00 81.94 121 ALA A N 1
ATOM 917 C CA . ALA A 1 121 ? 8.919 -11.925 16.140 1.00 81.94 121 ALA A CA 1
ATOM 918 C C . ALA A 1 121 ? 8.770 -12.839 14.906 1.00 81.94 121 ALA A C 1
ATOM 920 O O . ALA A 1 121 ? 9.013 -14.042 14.990 1.00 81.94 121 ALA A O 1
ATOM 921 N N . SER A 1 122 ? 8.394 -12.282 13.750 1.00 78.25 122 SER A N 1
ATOM 922 C CA . SER A 1 122 ? 8.241 -13.050 12.508 1.00 78.25 122 SER A CA 1
ATOM 923 C C . SER A 1 122 ? 9.573 -13.569 11.951 1.00 78.25 122 SER A C 1
ATOM 925 O O . SER A 1 122 ? 9.631 -14.695 11.457 1.00 78.25 122 SER A O 1
ATOM 927 N N . ILE A 1 123 ? 10.649 -12.785 12.079 1.00 76.50 123 ILE A N 1
ATOM 928 C CA . ILE A 1 123 ? 11.981 -13.128 11.566 1.00 76.50 123 ILE A CA 1
ATOM 929 C C . ILE A 1 123 ? 12.646 -14.192 12.451 1.00 76.50 123 ILE A C 1
ATOM 931 O O . ILE A 1 123 ? 13.204 -15.158 11.930 1.00 76.50 123 ILE A O 1
ATOM 935 N N . MET A 1 124 ? 12.531 -14.067 13.778 1.00 6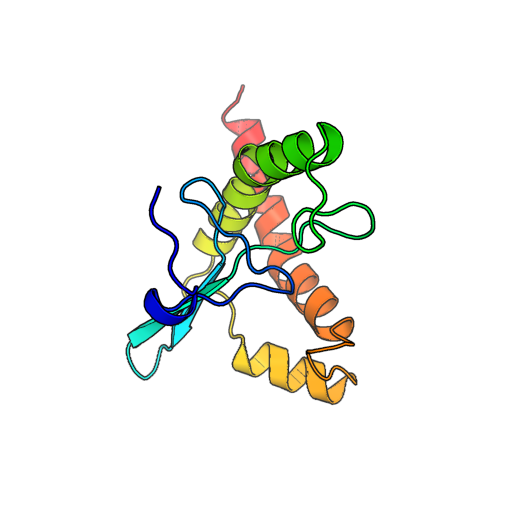6.44 124 MET A N 1
ATOM 936 C CA . MET A 1 124 ? 13.144 -14.992 14.746 1.00 66.44 124 MET A CA 1
ATOM 937 C C . MET A 1 124 ? 12.598 -16.427 14.658 1.00 66.44 124 MET A C 1
ATOM 939 O O . MET A 1 124 ? 13.316 -17.392 14.911 1.00 66.44 124 MET A O 1
ATOM 943 N N . ILE A 1 125 ? 11.332 -16.598 14.274 1.00 58.28 125 ILE A N 1
ATOM 944 C CA . ILE A 1 125 ? 10.735 -17.932 14.114 1.00 58.28 125 ILE A CA 1
ATOM 945 C C . ILE A 1 125 ? 11.229 -18.594 12.818 1.00 58.28 125 ILE A C 1
ATOM 947 O O . ILE A 1 125 ? 11.525 -19.787 12.802 1.00 58.28 125 ILE A O 1
ATOM 951 N N . ASN A 1 126 ? 11.401 -17.815 11.747 1.00 54.34 126 ASN A N 1
ATOM 952 C CA . ASN A 1 126 ? 11.856 -18.328 10.453 1.00 54.34 126 ASN A CA 1
ATOM 953 C C . ASN A 1 126 ? 13.333 -18.768 10.466 1.00 54.34 126 ASN A C 1
ATOM 955 O O . ASN A 1 126 ? 13.707 -19.677 9.728 1.00 54.34 126 ASN A O 1
ATOM 959 N N . SER A 1 127 ? 14.172 -18.162 11.313 1.00 53.50 127 SER A N 1
ATOM 960 C CA . SER A 1 127 ? 15.559 -18.606 11.522 1.00 53.50 127 SER A CA 1
ATOM 961 C C . SER A 1 127 ? 15.664 -19.849 12.412 1.00 53.50 127 SER A C 1
ATOM 963 O O . SER A 1 127 ? 16.616 -20.613 12.274 1.00 53.50 127 SER A O 1
ATOM 965 N N . THR A 1 128 ? 14.680 -20.081 13.287 1.00 44.25 128 THR A N 1
ATOM 966 C CA . THR A 1 128 ? 14.624 -21.265 14.161 1.00 44.25 128 THR A CA 1
ATOM 967 C C . THR A 1 128 ? 14.103 -22.502 13.417 1.00 44.25 128 THR A C 1
ATOM 969 O O . THR A 1 128 ? 14.544 -23.606 13.703 1.00 44.25 128 THR A O 1
ATOM 972 N N . LEU A 1 129 ? 13.230 -22.321 12.418 1.00 44.31 129 LEU A N 1
ATOM 973 C CA . LEU A 1 129 ? 12.684 -23.395 11.568 1.00 44.31 129 LEU A CA 1
ATOM 974 C C . LEU A 1 129 ? 13.571 -23.766 10.358 1.00 44.31 129 LEU A C 1
ATOM 976 O O . LEU A 1 129 ? 13.207 -24.643 9.581 1.00 44.31 129 LEU A O 1
ATOM 980 N N . ARG A 1 130 ? 14.709 -23.083 10.166 1.00 44.59 130 ARG A N 1
ATOM 981 C CA . ARG A 1 130 ? 15.697 -23.351 9.097 1.00 44.59 130 ARG A CA 1
ATOM 982 C C . ARG A 1 130 ? 17.008 -23.976 9.609 1.00 44.59 130 ARG A C 1
ATOM 984 O O . ARG A 1 130 ? 17.993 -23.983 8.872 1.00 44.59 130 ARG A O 1
ATOM 991 N N . LYS A 1 131 ? 17.030 -24.472 10.847 1.00 38.09 131 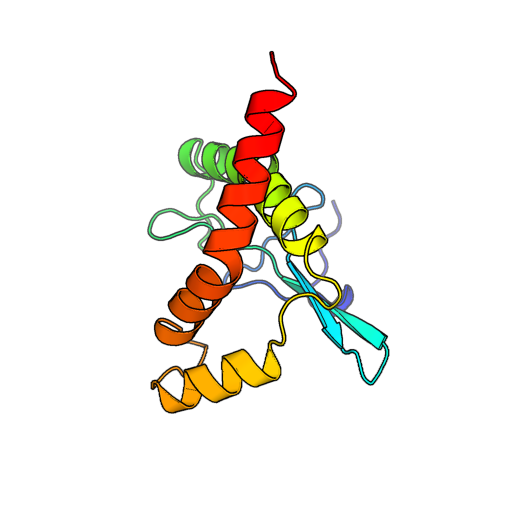LYS A N 1
ATOM 992 C CA . LYS A 1 131 ? 18.061 -25.391 11.354 1.00 38.09 131 LYS A CA 1
ATOM 993 C C . LYS A 1 131 ? 17.487 -26.797 11.403 1.00 38.09 131 LYS A C 1
ATOM 995 O O . LYS A 1 131 ? 18.272 -27.729 11.147 1.00 38.09 131 LYS A O 1
#